Protein AF-A0A433QEB7-F1 (afdb_monomer)

Structure (mmCIF, N/CA/C/O backbone):
data_AF-A0A433QEB7-F1
#
_entry.id   AF-A0A433QEB7-F1
#
loop_
_atom_site.group_PDB
_atom_site.id
_atom_site.type_symbol
_atom_site.label_atom_id
_atom_site.label_alt_id
_atom_site.label_comp_id
_atom_site.label_asym_id
_atom_site.label_entity_id
_atom_site.label_seq_id
_atom_site.pdbx_PDB_ins_code
_atom_site.Cartn_x
_atom_site.Cartn_y
_atom_site.Cartn_z
_atom_site.occupancy
_atom_site.B_iso_or_equiv
_atom_site.auth_seq_id
_atom_site.auth_comp_id
_atom_site.auth_asym_id
_atom_site.auth_atom_id
_atom_site.pdbx_PDB_model_num
ATOM 1 N N . MET A 1 1 ? 27.725 -15.183 -40.752 1.00 48.72 1 MET A N 1
ATOM 2 C CA . MET A 1 1 ? 26.331 -15.262 -40.266 1.00 48.72 1 MET A CA 1
ATOM 3 C C . MET A 1 1 ? 26.237 -14.478 -38.965 1.00 48.72 1 MET A C 1
ATOM 5 O O . MET A 1 1 ? 26.532 -15.017 -37.913 1.00 48.72 1 MET A O 1
ATOM 9 N N . GLY A 1 2 ? 25.958 -13.179 -39.038 1.00 61.53 2 GLY A N 1
ATOM 10 C CA . GLY A 1 2 ? 25.916 -12.298 -37.867 1.00 61.53 2 GLY A CA 1
ATOM 11 C C . GLY A 1 2 ? 24.686 -11.410 -37.949 1.00 61.53 2 GLY A C 1
ATOM 12 O O . GLY A 1 2 ? 24.800 -10.236 -38.276 1.00 61.53 2 GLY A O 1
ATOM 13 N N . GLY A 1 3 ? 23.509 -12.002 -37.757 1.00 63.38 3 GLY A N 1
ATOM 14 C CA . GLY A 1 3 ? 22.220 -11.318 -37.839 1.00 63.38 3 GLY A CA 1
ATOM 15 C C . GLY A 1 3 ? 21.529 -11.314 -36.484 1.00 63.38 3 GLY A C 1
ATOM 16 O O . GLY A 1 3 ? 20.644 -12.125 -36.252 1.00 63.38 3 GLY A O 1
ATOM 17 N N . GLY A 1 4 ? 21.965 -10.439 -35.577 1.00 80.25 4 GLY A N 1
ATOM 18 C CA . GLY A 1 4 ? 21.180 -10.109 -34.386 1.00 80.25 4 GLY A CA 1
ATOM 19 C C . GLY A 1 4 ? 20.083 -9.108 -34.747 1.00 80.25 4 GLY A C 1
ATOM 20 O O . GLY A 1 4 ? 20.307 -8.247 -35.600 1.00 80.25 4 GLY A O 1
ATOM 21 N N . ASP A 1 5 ? 18.919 -9.212 -34.104 1.00 84.88 5 ASP A N 1
ATOM 22 C CA . ASP A 1 5 ? 17.790 -8.307 -34.338 1.00 84.88 5 ASP A CA 1
ATOM 23 C C . ASP A 1 5 ? 18.215 -6.838 -34.139 1.00 84.88 5 ASP A C 1
ATOM 25 O O . ASP A 1 5 ? 18.692 -6.427 -33.076 1.00 84.88 5 ASP A O 1
ATOM 29 N N . LEU A 1 6 ? 18.067 -6.042 -35.201 1.00 87.88 6 LEU A N 1
ATOM 30 C CA . LEU A 1 6 ? 18.428 -4.626 -35.233 1.00 87.88 6 LEU A CA 1
ATOM 31 C C . LEU A 1 6 ? 17.629 -3.815 -34.205 1.00 87.88 6 LEU A C 1
ATOM 33 O O . LEU A 1 6 ? 18.115 -2.789 -33.718 1.00 87.88 6 LEU A O 1
ATOM 37 N N . ASN A 1 7 ? 16.430 -4.278 -33.852 1.00 89.06 7 ASN A N 1
ATOM 38 C CA . ASN A 1 7 ? 15.561 -3.597 -32.906 1.00 89.06 7 ASN A CA 1
ATOM 39 C C . ASN A 1 7 ? 16.121 -3.616 -31.480 1.00 89.06 7 ASN A C 1
ATOM 41 O O . ASN A 1 7 ? 15.960 -2.633 -30.764 1.00 89.06 7 ASN A O 1
ATOM 45 N N . LEU A 1 8 ? 16.897 -4.634 -31.093 1.00 88.88 8 LEU A N 1
ATOM 46 C CA . LEU A 1 8 ? 17.576 -4.688 -29.786 1.00 88.88 8 LEU A CA 1
ATOM 47 C C . LEU A 1 8 ? 18.609 -3.567 -29.588 1.00 88.88 8 LEU A C 1
ATOM 49 O O . LEU A 1 8 ? 18.997 -3.266 -28.462 1.00 88.88 8 LEU A O 1
ATOM 53 N N . LYS A 1 9 ? 19.052 -2.916 -30.671 1.00 89.31 9 LYS A N 1
ATOM 54 C CA . LYS A 1 9 ? 19.929 -1.736 -30.602 1.00 89.31 9 LYS A CA 1
ATOM 55 C C . LYS A 1 9 ? 19.150 -0.434 -30.400 1.00 89.31 9 LYS A C 1
ATOM 57 O O . LYS A 1 9 ? 19.758 0.619 -30.214 1.00 89.31 9 LYS A O 1
ATOM 62 N N . LYS A 1 10 ? 17.818 -0.467 -30.479 1.00 93.81 10 LYS A N 1
ATOM 63 C CA . LYS A 1 10 ? 16.961 0.705 -30.304 1.00 93.81 10 LYS A CA 1
ATOM 64 C C . LYS A 1 10 ? 16.619 0.879 -28.828 1.00 93.81 10 LYS A C 1
ATOM 66 O O . LYS A 1 10 ? 16.221 -0.055 -28.137 1.00 93.81 10 LYS A O 1
ATOM 71 N N . SER A 1 11 ? 16.747 2.112 -28.348 1.00 91.19 11 SER A N 1
ATOM 72 C CA . SER A 1 11 ? 16.507 2.479 -26.948 1.00 91.19 11 SER A CA 1
ATOM 73 C C . SER A 1 11 ? 15.058 2.287 -26.500 1.00 91.19 11 SER A C 1
ATOM 75 O O . SER A 1 11 ? 14.814 2.107 -25.312 1.00 91.19 11 SER A O 1
ATOM 77 N N . TRP A 1 12 ? 14.104 2.308 -27.429 1.00 93.94 12 TRP A N 1
ATOM 78 C CA . TRP A 1 12 ? 12.679 2.126 -27.155 1.00 93.94 12 TRP A CA 1
ATOM 79 C C . TRP A 1 12 ? 12.238 0.656 -27.150 1.00 93.94 12 TRP A C 1
ATOM 81 O O . TRP A 1 12 ? 11.125 0.367 -26.723 1.00 93.94 12 TRP A O 1
ATOM 91 N N . HIS A 1 13 ? 13.072 -0.283 -27.615 1.00 95.00 13 HIS A N 1
ATOM 92 C CA . HIS A 1 13 ? 12.650 -1.675 -27.760 1.00 95.00 13 HIS A CA 1
ATOM 93 C C . HIS A 1 13 ? 12.437 -2.335 -26.384 1.00 95.00 13 HIS A C 1
ATOM 95 O O . HIS A 1 13 ? 13.345 -2.298 -25.547 1.00 95.00 13 HIS A O 1
ATOM 101 N N . PRO A 1 14 ? 11.274 -2.958 -26.116 1.00 93.25 14 PRO A N 1
ATOM 102 C CA . PRO A 1 14 ? 10.948 -3.489 -24.789 1.00 93.25 14 PRO A CA 1
ATOM 103 C C . PRO A 1 14 ? 11.828 -4.683 -24.403 1.00 93.25 14 PRO A C 1
ATOM 105 O O . PRO A 1 14 ? 12.112 -4.891 -23.229 1.00 93.25 14 PRO A O 1
ATOM 108 N N . GLY A 1 15 ? 12.325 -5.431 -25.393 1.00 92.75 15 GLY A N 1
ATOM 109 C CA . GLY A 1 15 ? 13.222 -6.570 -25.186 1.00 92.75 15 GLY A CA 1
ATOM 110 C C . GLY A 1 15 ? 14.646 -6.202 -24.751 1.00 92.75 15 GLY A C 1
ATOM 111 O O . GLY A 1 15 ? 15.436 -7.089 -24.452 1.00 92.75 15 GLY A O 1
ATOM 112 N N . THR A 1 16 ? 15.006 -4.917 -24.727 1.00 93.62 16 THR A N 1
ATOM 113 C CA . THR A 1 16 ? 16.331 -4.485 -24.266 1.00 93.62 16 THR A CA 1
ATOM 114 C C . THR A 1 16 ? 16.421 -4.616 -22.745 1.00 93.62 16 THR A C 1
ATOM 116 O O . THR A 1 16 ? 15.543 -4.119 -22.042 1.00 93.62 16 THR A O 1
ATOM 119 N N . PHE A 1 17 ? 17.515 -5.185 -22.217 1.00 94.00 17 PHE A N 1
ATOM 120 C CA . PHE A 1 17 ? 17.732 -5.372 -20.768 1.00 94.00 17 PHE A CA 1
ATOM 121 C C . PHE A 1 17 ? 17.443 -4.116 -19.932 1.00 94.00 17 PHE A C 1
ATOM 123 O O . PHE A 1 17 ? 16.795 -4.197 -18.897 1.00 94.00 17 PHE A O 1
ATOM 130 N N . ARG A 1 18 ? 17.847 -2.933 -20.415 1.00 94.44 18 ARG A N 1
ATOM 131 C CA . ARG A 1 18 ? 17.589 -1.646 -19.740 1.00 94.44 18 ARG A CA 1
ATOM 132 C C . ARG A 1 18 ? 16.098 -1.342 -19.571 1.00 94.44 18 ARG A C 1
ATOM 134 O O . ARG A 1 18 ? 15.719 -0.704 -18.596 1.00 94.44 18 ARG A O 1
ATOM 141 N N . ASN A 1 19 ? 15.266 -1.737 -20.531 1.00 95.81 19 ASN A N 1
ATOM 142 C CA . ASN A 1 19 ? 13.827 -1.495 -20.481 1.00 95.81 19 ASN A CA 1
ATOM 143 C C . ASN A 1 19 ? 13.121 -2.567 -19.654 1.00 95.81 19 ASN A C 1
ATOM 145 O O . ASN A 1 19 ? 12.266 -2.216 -18.850 1.00 95.81 19 ASN A O 1
ATOM 149 N N . GLN A 1 20 ? 13.549 -3.827 -19.755 1.00 96.81 20 GLN A N 1
ATOM 150 C CA . GLN A 1 20 ? 13.084 -4.892 -18.861 1.00 96.81 20 GLN A CA 1
ATOM 151 C C . GLN A 1 20 ? 13.379 -4.561 -17.394 1.00 96.81 20 GLN A C 1
ATOM 153 O O . GLN A 1 20 ? 12.509 -4.702 -16.545 1.00 96.81 20 GLN A O 1
ATOM 158 N N . GLU A 1 21 ? 14.570 -4.035 -17.094 1.00 97.00 21 GLU A N 1
ATOM 159 C CA . GLU A 1 21 ? 14.932 -3.606 -15.741 1.00 97.00 21 GLU A CA 1
ATOM 160 C C . GLU A 1 21 ? 14.043 -2.454 -15.243 1.00 97.00 21 GLU A C 1
ATOM 162 O O . GLU A 1 21 ? 13.634 -2.447 -14.083 1.00 97.00 21 GLU A O 1
ATOM 167 N N . LYS A 1 22 ? 13.717 -1.481 -16.106 1.00 96.75 22 LYS A N 1
ATOM 168 C CA . LYS A 1 22 ? 12.781 -0.399 -15.760 1.00 96.75 22 LYS A CA 1
ATOM 169 C C . LYS A 1 22 ? 11.391 -0.942 -15.447 1.00 96.75 22 LYS A C 1
ATOM 171 O O . LYS A 1 22 ? 10.845 -0.589 -14.409 1.00 96.75 22 LYS A O 1
ATOM 176 N N . VAL A 1 23 ? 10.855 -1.800 -16.315 1.00 97.56 23 VAL A N 1
ATOM 177 C CA . VAL A 1 23 ? 9.544 -2.434 -16.119 1.00 97.56 23 VAL A CA 1
ATOM 178 C C . VAL A 1 23 ? 9.533 -3.212 -14.807 1.00 97.56 23 VAL A C 1
ATOM 180 O O . VAL A 1 23 ? 8.683 -2.959 -13.966 1.00 97.56 23 VAL A O 1
ATOM 183 N N . TRP A 1 24 ? 10.548 -4.041 -14.563 1.00 97.19 24 TRP A N 1
ATOM 184 C CA . TRP A 1 24 ? 10.662 -4.818 -13.330 1.00 97.19 24 TRP A CA 1
ATOM 185 C C . TRP A 1 24 ? 10.712 -3.947 -12.067 1.00 97.19 24 TRP A C 1
ATOM 187 O O . TRP A 1 24 ? 10.099 -4.280 -11.053 1.00 97.19 24 TRP A O 1
ATOM 197 N N . LYS A 1 25 ? 11.427 -2.814 -12.103 1.00 98.25 25 LYS A N 1
ATOM 198 C CA . LYS A 1 25 ? 11.464 -1.869 -10.975 1.00 98.25 25 LYS A CA 1
ATOM 199 C C . LYS A 1 25 ? 10.095 -1.254 -10.705 1.00 98.25 25 LYS A C 1
ATOM 201 O O . LYS A 1 25 ? 9.720 -1.137 -9.542 1.00 98.25 25 LYS A O 1
ATOM 206 N N . GLU A 1 26 ? 9.368 -0.861 -11.745 1.00 97.94 26 GLU A N 1
ATOM 207 C CA . GLU A 1 26 ? 8.028 -0.286 -11.597 1.00 97.94 26 GLU A CA 1
ATOM 208 C C . GLU A 1 26 ? 7.005 -1.336 -11.141 1.00 97.94 26 GLU A C 1
ATOM 210 O O . GLU A 1 26 ? 6.251 -1.078 -10.207 1.00 97.94 26 GLU A O 1
ATOM 215 N N . GLU A 1 27 ? 7.048 -2.555 -11.683 1.00 97.56 27 GLU A N 1
ATOM 216 C CA . GLU A 1 27 ? 6.214 -3.676 -11.226 1.00 97.56 27 GLU A CA 1
ATOM 217 C C . GLU A 1 27 ? 6.466 -4.010 -9.753 1.00 97.56 27 GLU A C 1
ATOM 219 O O . GLU A 1 27 ? 5.527 -4.233 -8.988 1.00 97.56 27 GLU A O 1
ATOM 224 N N . ARG A 1 28 ? 7.732 -3.993 -9.313 1.00 98.00 28 ARG A N 1
ATOM 225 C CA . ARG A 1 28 ? 8.063 -4.192 -7.897 1.00 98.00 28 ARG A CA 1
ATOM 226 C C . ARG A 1 28 ? 7.508 -3.093 -7.002 1.00 98.00 28 ARG A C 1
ATOM 228 O O . ARG A 1 28 ? 6.976 -3.415 -5.942 1.00 98.00 28 ARG A O 1
ATOM 235 N N . LYS A 1 29 ? 7.627 -1.825 -7.402 1.00 98.19 29 LYS A N 1
ATOM 236 C CA . LYS A 1 29 ? 7.053 -0.705 -6.642 1.00 98.19 29 LYS A CA 1
ATOM 237 C C . LYS A 1 29 ? 5.535 -0.831 -6.550 1.00 98.19 29 LYS A C 1
ATOM 239 O O . LYS A 1 29 ? 4.999 -0.741 -5.450 1.00 98.19 29 LYS A O 1
ATOM 244 N N . ALA A 1 30 ? 4.866 -1.123 -7.665 1.00 98.12 30 ALA A N 1
ATOM 245 C CA . ALA A 1 30 ? 3.422 -1.326 -7.699 1.00 98.12 30 ALA A CA 1
ATOM 246 C C . ALA A 1 30 ? 2.993 -2.471 -6.764 1.00 98.12 30 ALA A C 1
ATOM 248 O O . ALA A 1 30 ? 2.098 -2.295 -5.943 1.00 98.12 30 ALA A O 1
ATOM 249 N N . ALA A 1 31 ? 3.697 -3.606 -6.790 1.00 98.00 31 ALA A N 1
ATOM 250 C CA . ALA A 1 31 ? 3.415 -4.726 -5.893 1.00 98.00 31 ALA A CA 1
ATOM 251 C C . ALA A 1 31 ? 3.627 -4.377 -4.404 1.00 98.00 31 ALA A C 1
ATOM 253 O O . ALA A 1 31 ? 2.916 -4.880 -3.532 1.00 98.00 31 ALA A O 1
ATOM 254 N N . GLU A 1 32 ? 4.610 -3.534 -4.077 1.00 97.88 32 GLU A N 1
ATOM 255 C CA . GLU A 1 32 ? 4.818 -3.040 -2.709 1.00 97.88 32 GLU A CA 1
ATOM 256 C C . GLU A 1 32 ? 3.708 -2.075 -2.266 1.00 97.88 32 GLU A C 1
ATOM 258 O O . GLU A 1 32 ? 3.263 -2.135 -1.116 1.00 97.88 32 GLU A O 1
ATOM 263 N N . GLU A 1 33 ? 3.230 -1.210 -3.159 1.00 97.69 33 GLU A N 1
ATOM 264 C CA . GLU A 1 33 ? 2.099 -0.315 -2.902 1.00 97.69 33 GLU A CA 1
ATOM 265 C C . GLU A 1 33 ? 0.794 -1.090 -2.709 1.00 97.69 33 GLU A C 1
ATOM 267 O O . GLU A 1 33 ? 0.088 -0.866 -1.723 1.00 97.69 33 GLU A O 1
ATOM 272 N N . GLU A 1 34 ? 0.511 -2.064 -3.574 1.00 98.00 34 GLU A N 1
ATOM 273 C CA . GLU A 1 34 ? -0.653 -2.943 -3.451 1.00 98.00 34 GLU A CA 1
ATOM 274 C C . GLU A 1 34 ? -0.659 -3.695 -2.119 1.00 98.00 34 GLU A C 1
ATOM 276 O O . GLU A 1 34 ? -1.694 -3.753 -1.454 1.00 98.00 34 GLU 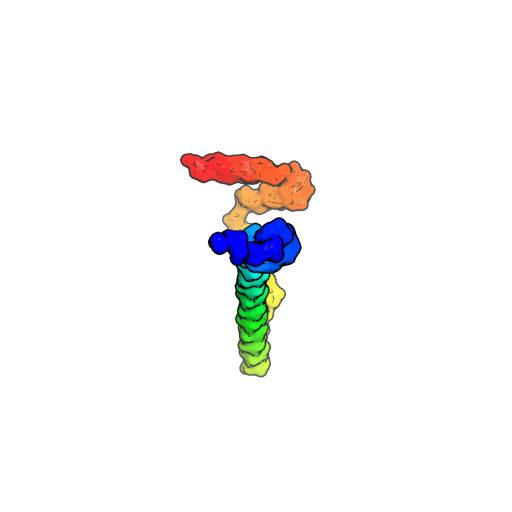A O 1
ATOM 281 N N . LYS A 1 35 ? 0.495 -4.205 -1.670 1.00 98.00 35 LYS A N 1
ATOM 282 C CA . LYS A 1 35 ? 0.623 -4.851 -0.354 1.00 98.00 35 LYS A CA 1
ATOM 283 C C . LYS A 1 35 ? 0.290 -3.901 0.794 1.00 98.00 35 LYS A C 1
ATOM 285 O O . LYS A 1 35 ? -0.452 -4.281 1.698 1.00 98.00 35 LYS A O 1
ATOM 290 N N . LYS A 1 36 ? 0.792 -2.662 0.756 1.00 97.69 36 LYS A N 1
ATOM 291 C CA . LYS A 1 36 ? 0.488 -1.643 1.779 1.00 97.69 36 LYS A CA 1
ATOM 292 C C . LYS A 1 36 ? -0.999 -1.289 1.794 1.00 97.69 36 LYS A C 1
ATOM 294 O O . LYS A 1 36 ? -1.587 -1.136 2.862 1.00 97.69 36 LYS A O 1
ATOM 299 N N . ILE A 1 37 ? -1.619 -1.174 0.621 1.00 97.88 37 ILE A N 1
ATOM 300 C CA . ILE A 1 37 ? -3.055 -0.905 0.494 1.00 97.88 37 ILE A CA 1
ATOM 301 C C . ILE A 1 37 ? -3.871 -2.092 1.014 1.00 97.88 37 ILE A C 1
ATOM 303 O O . ILE A 1 37 ? -4.839 -1.890 1.743 1.00 97.88 37 ILE A O 1
ATOM 307 N N . ALA A 1 38 ? -3.481 -3.322 0.678 1.00 97.94 38 ALA A N 1
ATOM 308 C CA . ALA A 1 38 ? -4.144 -4.532 1.150 1.00 97.94 38 ALA A CA 1
ATOM 309 C C . ALA A 1 38 ? -4.092 -4.648 2.679 1.00 97.94 38 ALA A C 1
ATOM 311 O O . ALA A 1 38 ? -5.109 -4.957 3.296 1.00 97.94 38 ALA A O 1
ATOM 312 N N . GLN A 1 39 ? -2.947 -4.328 3.290 1.00 97.44 39 GLN A N 1
ATOM 313 C CA . GLN A 1 39 ? -2.820 -4.277 4.744 1.00 97.44 39 GLN A CA 1
ATOM 314 C C . GLN A 1 39 ? -3.800 -3.264 5.357 1.00 97.44 39 GLN A C 1
ATOM 316 O O . GLN A 1 39 ? -4.589 -3.638 6.217 1.00 97.44 39 GLN A O 1
ATOM 321 N N . LYS A 1 40 ? -3.833 -2.022 4.855 1.00 97.12 40 LYS A N 1
ATOM 322 C CA . LYS A 1 40 ? -4.771 -0.994 5.345 1.00 97.12 40 LYS A CA 1
ATOM 323 C C . LYS A 1 40 ? -6.238 -1.387 5.171 1.00 97.12 40 LYS A C 1
ATOM 325 O O . LYS A 1 40 ? -7.065 -1.099 6.025 1.00 97.12 40 LYS A O 1
ATOM 330 N N . ARG A 1 41 ? -6.580 -2.042 4.058 1.00 96.81 41 ARG A N 1
ATOM 331 C CA . ARG A 1 41 ? -7.939 -2.556 3.829 1.00 96.81 41 ARG A CA 1
ATOM 332 C C . ARG A 1 41 ? -8.317 -3.621 4.854 1.00 96.81 41 ARG A C 1
ATOM 334 O O . ARG A 1 41 ? -9.455 -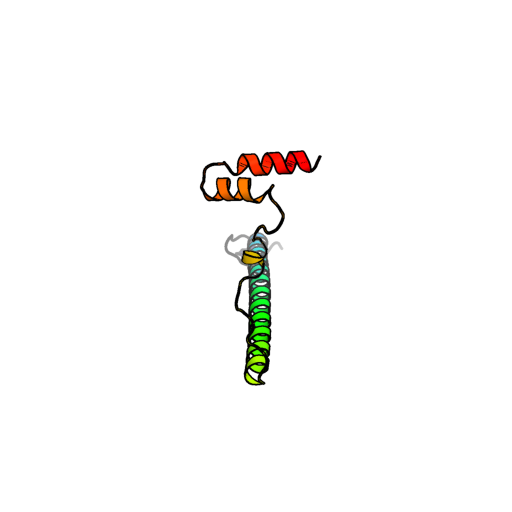3.630 5.300 1.00 96.81 41 ARG A O 1
ATOM 341 N N . LYS A 1 42 ? -7.374 -4.490 5.226 1.00 97.94 42 LYS A N 1
ATOM 342 C CA . LYS A 1 42 ? -7.581 -5.496 6.271 1.00 97.94 42 LYS A CA 1
ATOM 343 C C . LYS A 1 42 ? -7.790 -4.845 7.637 1.00 97.94 42 LYS A C 1
ATOM 345 O O . LYS A 1 42 ? -8.729 -5.219 8.321 1.00 97.94 42 LYS A O 1
ATOM 350 N N . GLU A 1 43 ? -6.978 -3.846 7.983 1.00 96.56 43 GLU A N 1
ATOM 351 C CA . GLU A 1 43 ? -7.117 -3.080 9.232 1.00 96.56 43 GLU A CA 1
ATOM 352 C C . GLU A 1 43 ? -8.503 -2.414 9.326 1.00 96.56 43 GLU A C 1
ATOM 354 O O . GLU A 1 43 ? -9.199 -2.587 10.320 1.00 96.56 43 GLU A O 1
ATOM 359 N N . LEU A 1 44 ? -8.966 -1.753 8.257 1.00 96.81 44 LEU A N 1
ATOM 360 C CA . LEU A 1 44 ? -10.308 -1.151 8.212 1.00 96.81 44 LEU A CA 1
ATOM 361 C C . LEU A 1 44 ? -11.439 -2.182 8.327 1.00 96.81 44 LEU A C 1
ATOM 363 O O . LEU A 1 44 ? -12.471 -1.912 8.937 1.00 96.81 44 LEU A O 1
ATOM 367 N N . GLU A 1 45 ? -11.273 -3.355 7.715 1.00 97.31 45 GLU A N 1
ATOM 368 C CA . GLU A 1 45 ? -12.256 -4.435 7.800 1.00 97.31 45 GLU A CA 1
ATOM 369 C C . GLU A 1 45 ? -12.322 -5.014 9.221 1.00 97.31 45 GLU A C 1
ATOM 371 O O . GLU A 1 45 ? -13.412 -5.243 9.739 1.00 97.31 45 GLU A O 1
ATOM 376 N N . GLU A 1 46 ? -11.174 -5.188 9.879 1.00 96.62 46 GLU A N 1
ATOM 377 C CA . GLU A 1 46 ? -11.095 -5.612 11.280 1.00 96.62 46 GLU A CA 1
ATOM 378 C C . GLU A 1 46 ? -11.745 -4.577 12.212 1.00 96.62 46 GLU A C 1
ATOM 380 O O . GLU A 1 46 ? -12.554 -4.940 13.068 1.00 96.62 46 GLU A O 1
ATOM 385 N N . GLU A 1 47 ? -11.472 -3.284 12.009 1.00 93.38 47 GLU A N 1
ATOM 386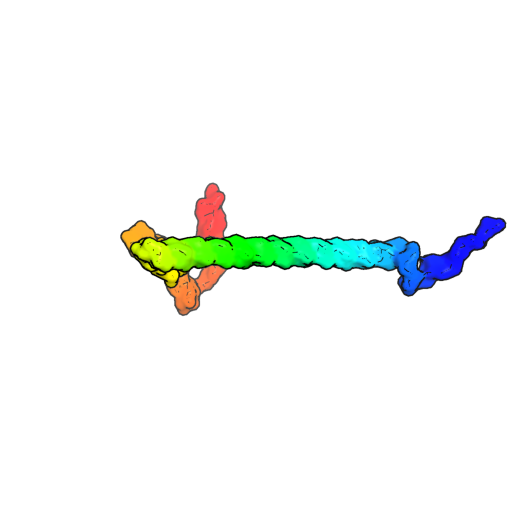 C CA . GLU A 1 47 ? -12.128 -2.196 12.745 1.00 93.38 47 GLU A CA 1
ATOM 387 C C . GLU A 1 47 ? -13.650 -2.220 12.558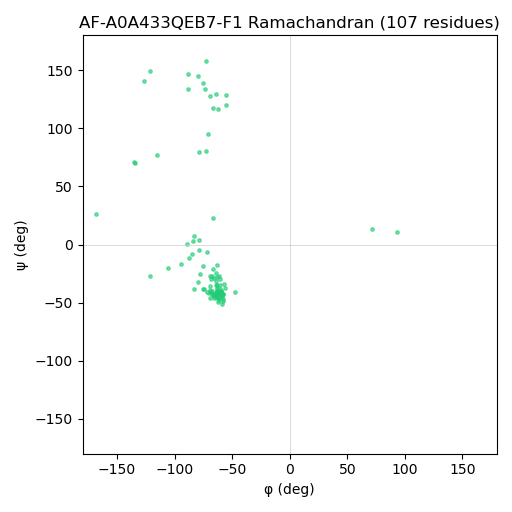 1.00 93.38 47 GLU A C 1
ATOM 389 O O . GLU A 1 47 ? -14.395 -2.112 13.536 1.00 93.38 47 GLU A O 1
ATOM 394 N N . ARG A 1 48 ? -14.126 -2.429 11.325 1.00 95.62 48 ARG A N 1
ATOM 395 C CA . ARG A 1 48 ? -15.557 -2.542 11.019 1.00 95.62 48 ARG A CA 1
ATOM 396 C C . ARG A 1 48 ? -16.202 -3.730 11.729 1.00 95.62 48 ARG A C 1
ATOM 398 O O . ARG A 1 48 ? -17.272 -3.575 12.311 1.00 95.62 48 ARG A O 1
ATOM 405 N N . GLN A 1 49 ? -15.556 -4.895 11.714 1.00 96.19 49 GLN A N 1
ATOM 406 C CA . GLN A 1 49 ? -16.054 -6.094 12.395 1.00 96.19 49 GLN A CA 1
ATOM 407 C C . GLN A 1 49 ? -16.155 -5.883 13.909 1.00 96.19 49 GLN A C 1
ATOM 409 O O . GLN A 1 49 ? -17.144 -6.272 14.529 1.00 96.19 49 GLN A O 1
ATOM 414 N N . ILE A 1 50 ? -15.163 -5.225 14.513 1.00 92.69 50 ILE A N 1
ATOM 415 C CA . ILE A 1 50 ? -15.190 -4.894 15.942 1.00 92.69 50 ILE A CA 1
ATOM 416 C C . ILE A 1 50 ? -16.337 -3.926 16.253 1.00 92.69 50 ILE A C 1
ATOM 418 O O . ILE A 1 50 ? -17.048 -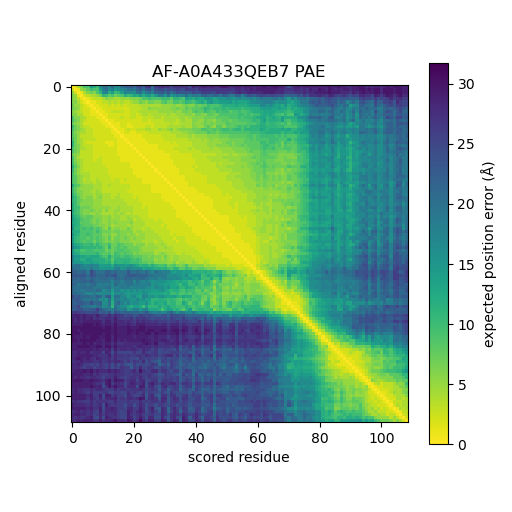4.126 17.238 1.00 92.69 50 ILE A O 1
ATOM 422 N N . GLN A 1 51 ? -16.541 -2.901 15.422 1.00 90.62 51 GLN A N 1
ATOM 423 C CA . GLN A 1 51 ? -17.649 -1.955 15.584 1.00 90.62 51 GLN A CA 1
ATOM 424 C C . GLN A 1 51 ? -19.014 -2.643 15.462 1.00 90.62 51 GLN A C 1
ATOM 426 O O . GLN A 1 51 ? -19.905 -2.380 16.267 1.00 90.62 51 GLN A O 1
ATOM 431 N N . GLU A 1 52 ? -19.180 -3.559 14.508 1.00 93.31 52 GLU A N 1
ATOM 432 C CA . GLU A 1 52 ? -20.418 -4.327 14.344 1.00 93.31 52 GLU A CA 1
ATOM 433 C C . GLU A 1 52 ? -20.708 -5.201 15.573 1.00 93.31 52 GLU A C 1
ATOM 435 O O . GLU A 1 52 ? -21.821 -5.184 16.103 1.00 93.31 52 GLU A O 1
ATOM 440 N N . LEU A 1 53 ? -19.696 -5.901 16.098 1.00 91.56 53 LEU A N 1
ATOM 441 C CA . LEU A 1 53 ? -19.831 -6.684 17.330 1.00 91.56 53 LEU A CA 1
ATOM 442 C C . LEU A 1 53 ? -20.227 -5.811 18.528 1.00 91.56 53 LEU A C 1
ATOM 444 O O . LEU A 1 53 ? -21.073 -6.218 19.325 1.00 91.56 53 LEU A O 1
ATOM 448 N N . GLN A 1 54 ? -19.653 -4.611 18.645 1.00 88.88 54 GLN A N 1
ATOM 449 C CA . GLN A 1 54 ? -20.022 -3.653 19.690 1.00 88.88 54 GLN A CA 1
ATOM 450 C C . GLN A 1 54 ? -21.479 -3.205 19.547 1.00 88.88 54 GLN A C 1
ATOM 452 O O . GLN A 1 54 ? -22.219 -3.242 20.528 1.00 88.88 54 GLN A O 1
ATOM 457 N N . GLN A 1 55 ? -21.930 -2.871 18.335 1.00 90.38 55 GLN A N 1
ATOM 458 C CA . GLN A 1 55 ? -23.329 -2.507 18.091 1.00 90.38 55 GLN A CA 1
ATOM 459 C C . GLN A 1 55 ? -24.294 -3.647 18.442 1.00 90.38 55 GLN A C 1
ATOM 461 O O . GLN A 1 55 ? -25.323 -3.413 19.080 1.00 90.38 55 GLN A O 1
ATOM 466 N N . ILE A 1 56 ? -23.957 -4.892 18.091 1.00 92.12 56 ILE A N 1
ATOM 467 C CA . ILE A 1 56 ? -24.756 -6.070 18.460 1.00 92.12 56 ILE A CA 1
ATOM 468 C C . ILE A 1 56 ? -24.816 -6.220 19.986 1.00 92.12 56 ILE A C 1
ATOM 470 O O . ILE A 1 56 ? -25.898 -6.436 20.542 1.00 92.12 56 ILE A O 1
ATOM 474 N N . GLN A 1 57 ? -23.684 -6.062 20.675 1.00 88.88 57 GLN A N 1
ATOM 475 C CA . GLN A 1 57 ? -23.608 -6.141 22.132 1.00 88.88 57 GLN A CA 1
ATOM 476 C C . GLN A 1 57 ? -24.469 -5.056 22.808 1.00 88.88 57 GLN A C 1
ATOM 478 O O . GLN A 1 57 ? -25.214 -5.358 23.743 1.00 88.88 57 GLN A O 1
ATOM 483 N N . GLU A 1 58 ? -24.421 -3.820 22.306 1.00 88.12 58 GLU A N 1
ATOM 484 C CA . GLU A 1 58 ? -25.251 -2.703 22.775 1.00 88.12 58 GLU A CA 1
ATOM 485 C C . GLU A 1 58 ? -26.743 -2.960 22.537 1.00 88.12 58 GLU A C 1
ATOM 487 O O . GLU A 1 58 ? -27.552 -2.799 23.452 1.00 88.12 58 GLU A O 1
ATOM 492 N N . SER A 1 59 ? -27.115 -3.435 21.344 1.00 87.50 59 SER A N 1
ATOM 493 C CA . SER A 1 59 ? -28.509 -3.767 21.015 1.00 87.50 59 SER A CA 1
ATOM 494 C C . SER A 1 59 ? -29.073 -4.910 21.870 1.00 87.50 59 SER A C 1
ATOM 496 O O . SER A 1 59 ? -30.265 -4.935 22.166 1.00 87.50 59 SER A O 1
ATOM 498 N N . SER A 1 60 ? -28.206 -5.816 22.335 1.00 87.31 60 SER A N 1
ATOM 499 C CA . SER A 1 60 ? -28.558 -6.929 23.225 1.00 87.31 60 SER A CA 1
ATOM 500 C C . SER A 1 60 ? -28.727 -6.502 24.694 1.00 87.31 60 SER A C 1
ATOM 502 O O . SER A 1 60 ? -28.962 -7.346 25.557 1.00 87.31 60 SER A O 1
ATOM 504 N N . GLY A 1 61 ? -28.616 -5.202 24.996 1.00 82.31 61 GLY A N 1
ATOM 505 C CA . GLY A 1 61 ? -28.856 -4.633 26.325 1.00 82.31 61 GLY A CA 1
ATOM 506 C C . GLY A 1 61 ? -27.610 -4.497 27.204 1.00 82.31 61 GLY A C 1
ATOM 507 O O . GLY A 1 61 ? -27.735 -4.213 28.398 1.00 82.31 61 GLY A O 1
ATOM 508 N N . ALA A 1 62 ? -26.406 -4.688 26.654 1.00 78.00 62 ALA A N 1
ATOM 509 C CA . ALA A 1 62 ? -25.177 -4.373 27.375 1.00 78.00 62 ALA A CA 1
ATOM 510 C C . ALA A 1 62 ? -24.968 -2.853 27.489 1.00 78.00 62 ALA A C 1
ATOM 512 O O . ALA A 1 62 ? -25.499 -2.063 26.709 1.00 78.00 62 ALA A O 1
ATOM 513 N N . ARG A 1 63 ? -24.167 -2.423 28.472 1.00 79.12 63 ARG A N 1
ATOM 514 C CA . ARG A 1 63 ? -23.820 -1.003 28.638 1.00 79.12 63 ARG A CA 1
ATOM 515 C C . ARG A 1 63 ? -23.012 -0.513 27.432 1.00 79.12 63 ARG A C 1
ATOM 517 O O . ARG A 1 63 ? -22.000 -1.123 27.097 1.00 79.12 63 ARG A O 1
ATOM 524 N N . LYS A 1 64 ? -23.439 0.614 26.855 1.00 77.50 64 LYS A N 1
ATOM 525 C CA . LYS A 1 64 ? -22.732 1.332 25.788 1.00 77.50 64 LYS A CA 1
ATOM 526 C C . LYS A 1 64 ? -21.303 1.665 26.217 1.00 77.50 64 LYS A C 1
ATOM 528 O O . LYS A 1 64 ? -21.106 2.222 27.301 1.00 77.50 64 LYS A O 1
ATOM 533 N N . ARG A 1 65 ? -20.315 1.311 25.389 1.00 73.50 65 ARG A N 1
ATOM 534 C CA . ARG A 1 65 ? -18.912 1.663 25.652 1.00 73.50 65 ARG A CA 1
ATOM 535 C C . ARG A 1 65 ? -18.717 3.149 25.340 1.00 73.50 65 ARG A C 1
ATOM 537 O O . ARG A 1 65 ? -19.264 3.662 24.370 1.00 73.50 65 ARG A O 1
ATOM 544 N N . GLU A 1 66 ? -17.955 3.858 26.170 1.00 79.31 66 GLU A N 1
ATOM 545 C CA . GLU A 1 66 ? -17.569 5.241 25.868 1.00 79.31 66 GLU A CA 1
ATOM 546 C C . GLU A 1 66 ? -16.636 5.252 24.646 1.00 79.31 66 GLU A C 1
ATOM 548 O O . GLU A 1 66 ? -15.537 4.697 24.702 1.00 79.31 66 GLU A O 1
ATOM 553 N N . GLU A 1 67 ? -17.055 5.892 23.550 1.00 77.50 67 GLU A N 1
ATOM 554 C CA . GLU 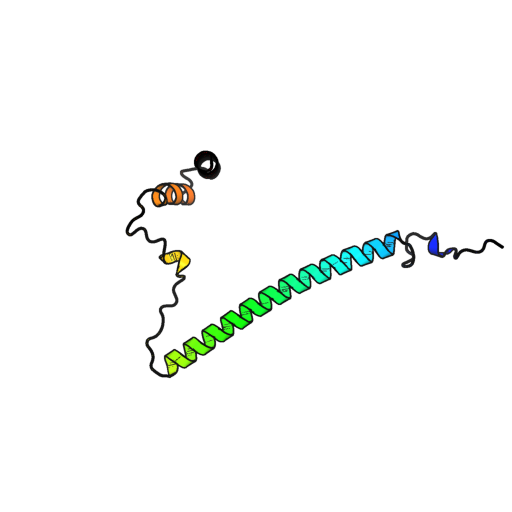A 1 67 ? -16.209 6.147 22.377 1.00 77.50 67 GLU A CA 1
ATOM 555 C C . GLU A 1 67 ? -15.190 7.239 22.706 1.00 77.50 67 GLU A C 1
ATOM 557 O O . GLU A 1 67 ? -15.362 8.421 22.408 1.00 77.50 67 GLU A O 1
ATOM 562 N N . ARG A 1 68 ? -14.117 6.845 23.384 1.00 81.88 68 ARG A N 1
ATOM 563 C CA . ARG A 1 68 ? -12.994 7.722 23.692 1.00 81.88 68 ARG A CA 1
ATOM 564 C C . ARG A 1 68 ? -11.705 7.085 23.220 1.00 81.88 68 ARG A C 1
ATOM 566 O O . ARG A 1 68 ? -11.494 5.881 23.344 1.00 81.88 68 ARG A O 1
ATOM 573 N N . VAL A 1 69 ? -10.829 7.921 22.685 1.00 81.25 69 VAL A N 1
ATOM 574 C CA . VAL A 1 69 ? -9.513 7.502 22.220 1.00 81.25 69 VAL A CA 1
ATOM 575 C C . VAL A 1 69 ? -8.660 7.185 23.447 1.00 81.25 69 VAL A C 1
ATOM 577 O O . VAL A 1 69 ? -8.098 8.081 24.070 1.00 81.25 69 VAL A O 1
ATOM 580 N N . GLU A 1 70 ? -8.603 5.913 23.839 1.00 75.00 70 GLU A N 1
ATOM 581 C CA . GLU A 1 70 ? -7.967 5.505 25.098 1.00 75.00 70 GLU A CA 1
ATOM 582 C C . GLU A 1 70 ? -6.512 5.966 25.188 1.00 75.00 70 GLU A C 1
ATOM 584 O O . GLU A 1 70 ? -6.110 6.438 26.242 1.00 75.00 70 GLU A O 1
ATOM 589 N N . TRP A 1 71 ? -5.745 5.951 24.094 1.00 75.31 71 TRP A N 1
ATOM 590 C CA . TRP A 1 71 ? -4.360 6.439 24.111 1.00 75.31 71 TRP A CA 1
ATOM 591 C C . TRP A 1 71 ? -4.244 7.952 24.371 1.00 75.31 71 TRP A C 1
ATOM 593 O O . TRP A 1 71 ? -3.260 8.390 24.962 1.00 75.31 71 TRP A O 1
ATOM 603 N N . LEU A 1 72 ? -5.250 8.742 23.981 1.00 77.06 72 LEU A N 1
ATOM 604 C CA . LEU A 1 72 ? -5.298 10.188 24.216 1.00 77.06 72 LEU A CA 1
ATOM 605 C C . LEU A 1 72 ? -5.634 10.501 25.681 1.00 77.06 72 LEU A C 1
ATOM 607 O O . LEU A 1 72 ? -5.070 11.422 26.263 1.00 77.06 72 LEU A O 1
ATOM 611 N N . TYR A 1 73 ? -6.530 9.721 26.290 1.00 70.31 73 TYR A N 1
ATOM 612 C CA . TYR A 1 73 ? -6.998 9.942 27.665 1.00 70.31 73 TYR A CA 1
ATOM 613 C C . TYR A 1 73 ? -6.236 9.136 28.724 1.00 70.31 73 TYR A C 1
ATOM 615 O O . TYR A 1 73 ? -6.276 9.486 29.901 1.00 70.31 73 TYR A O 1
ATOM 623 N N . ALA A 1 74 ? -5.495 8.100 28.329 1.00 67.44 74 ALA A N 1
ATOM 624 C CA . ALA A 1 74 ? -4.584 7.373 29.212 1.00 67.44 74 ALA A CA 1
ATOM 625 C C . ALA A 1 74 ? -3.402 8.246 29.666 1.00 67.44 74 ALA A C 1
ATOM 627 O O . ALA A 1 74 ? -2.800 7.966 30.698 1.00 67.44 74 ALA A O 1
ATOM 628 N N . ALA A 1 75 ? -3.096 9.322 28.930 1.00 56.69 75 ALA A N 1
ATOM 629 C CA . ALA A 1 75 ? -2.072 10.304 29.276 1.00 56.69 75 ALA A CA 1
ATOM 630 C C . ALA A 1 75 ? -2.554 11.392 30.256 1.00 56.69 75 ALA A C 1
ATOM 632 O O . ALA A 1 75 ? -1.809 12.335 30.519 1.00 56.69 75 ALA A O 1
ATOM 633 N N . ALA A 1 76 ? -3.768 11.293 30.816 1.00 50.88 76 ALA A N 1
ATOM 634 C CA . ALA A 1 76 ? -4.152 12.148 31.934 1.00 50.88 76 ALA A CA 1
ATOM 635 C C . ALA A 1 76 ? -3.212 11.850 33.125 1.00 50.88 76 ALA A C 1
ATOM 637 O O . ALA A 1 76 ? -3.198 10.719 33.625 1.00 50.88 76 ALA A O 1
ATOM 638 N N . PRO A 1 77 ? -2.401 12.821 33.586 1.00 53.78 77 PRO A N 1
ATOM 639 C CA . PRO A 1 77 ? -1.362 12.590 34.572 1.00 53.78 77 PRO A CA 1
ATOM 640 C C . PRO A 1 77 ? -2.007 12.512 35.949 1.00 53.78 77 PRO A C 1
ATOM 642 O O . PRO A 1 77 ? -1.960 13.455 36.729 1.00 53.78 77 PRO A O 1
ATOM 645 N N . SER A 1 78 ? -2.597 11.369 36.288 1.00 53.66 78 SER A N 1
ATOM 646 C CA . SER A 1 78 ? -2.947 11.129 37.684 1.00 53.66 78 SER A CA 1
ATOM 647 C C . SER A 1 78 ? -1.729 10.709 38.514 1.00 53.66 78 SER A C 1
ATOM 649 O O . SER A 1 78 ? -1.899 10.559 39.721 1.00 53.66 78 SER A O 1
ATOM 651 N N . GLN A 1 79 ? -0.526 10.510 37.930 1.00 51.19 79 GLN A N 1
ATOM 652 C CA . GLN A 1 79 ? 0.674 10.159 38.716 1.00 51.19 79 GLN A CA 1
ATOM 653 C C . GLN A 1 79 ? 2.065 10.217 38.027 1.00 51.19 79 GLN A C 1
ATOM 655 O O . GLN A 1 79 ? 2.986 9.542 38.482 1.00 51.19 79 GLN A O 1
ATOM 660 N N . SER A 1 80 ? 2.300 11.028 36.983 1.00 49.28 80 SER A N 1
ATOM 661 C CA . SER A 1 80 ? 3.648 11.153 36.374 1.00 49.28 80 SER A CA 1
ATOM 662 C C . SER A 1 80 ? 4.072 12.605 36.105 1.00 49.28 80 SER A C 1
ATOM 664 O O . SER A 1 80 ? 4.209 13.045 34.966 1.00 49.28 80 SER A O 1
ATOM 666 N N . ASN A 1 81 ? 4.332 13.345 37.185 1.00 50.84 81 ASN A N 1
ATOM 667 C CA . ASN A 1 81 ? 4.704 14.772 37.228 1.00 50.84 81 ASN A CA 1
ATOM 668 C C . ASN A 1 81 ? 6.078 15.150 36.618 1.00 50.84 81 ASN A C 1
ATOM 670 O O . ASN A 1 81 ? 6.646 16.167 37.007 1.00 50.84 81 ASN A O 1
ATOM 674 N N . LYS A 1 82 ? 6.666 14.362 35.706 1.00 54.31 82 LYS A N 1
ATOM 675 C CA . LYS A 1 82 ? 8.003 14.676 35.152 1.00 54.31 82 LYS A CA 1
ATOM 676 C C . LYS A 1 82 ? 8.069 14.839 33.637 1.00 54.31 82 LYS A C 1
ATOM 678 O O . LYS A 1 82 ? 8.903 15.597 33.180 1.00 54.31 82 LYS A O 1
ATOM 683 N N . THR A 1 83 ? 7.188 14.207 32.867 1.00 56.22 83 THR A N 1
ATOM 684 C CA . THR A 1 83 ? 7.192 14.306 31.392 1.00 56.22 83 THR A CA 1
ATOM 685 C C . THR A 1 83 ? 6.071 15.181 30.833 1.00 56.22 83 THR A C 1
ATOM 687 O O . THR A 1 83 ? 6.191 15.677 29.717 1.00 56.22 83 THR A O 1
ATOM 690 N N . GLY A 1 84 ? 5.000 15.413 31.603 1.00 57.59 84 GLY A N 1
ATOM 691 C CA . GLY A 1 84 ? 3.869 16.243 31.171 1.00 57.59 84 GLY A CA 1
ATOM 692 C C . GLY A 1 84 ? 4.247 17.709 30.964 1.00 57.59 84 GLY A C 1
ATOM 693 O O . GLY A 1 84 ? 3.901 18.286 29.944 1.00 57.59 84 GLY A O 1
ATOM 694 N N . ASN A 1 85 ? 5.045 18.282 31.870 1.00 61.81 85 ASN A N 1
ATOM 695 C CA . ASN A 1 85 ? 5.396 19.704 31.823 1.00 61.81 85 ASN A CA 1
ATOM 696 C C . ASN A 1 85 ? 6.280 20.049 30.607 1.00 61.81 85 ASN A C 1
ATOM 698 O O . ASN A 1 85 ? 6.033 21.029 29.912 1.00 61.81 85 ASN A O 1
ATOM 702 N N . ASP A 1 86 ? 7.269 19.203 30.296 1.00 63.12 86 ASP A N 1
ATOM 703 C CA . ASP A 1 86 ? 8.150 19.403 29.136 1.00 63.12 86 ASP A CA 1
ATOM 704 C C . ASP A 1 86 ? 7.413 19.208 27.804 1.00 63.12 86 ASP A C 1
ATOM 706 O O . ASP A 1 86 ? 7.669 19.926 26.836 1.00 63.12 86 ASP A O 1
ATOM 710 N N . MET A 1 87 ? 6.467 18.266 27.760 1.00 67.38 87 MET A N 1
ATOM 711 C CA . MET A 1 87 ? 5.639 18.024 26.581 1.00 67.38 87 MET A CA 1
ATOM 712 C C . MET A 1 87 ? 4.610 19.144 26.368 1.00 67.38 87 MET A C 1
ATOM 714 O O . MET A 1 87 ? 4.409 19.584 25.238 1.00 67.38 87 MET A O 1
ATOM 718 N N . GLU A 1 88 ? 3.985 19.647 27.434 1.00 70.12 88 GLU A N 1
ATOM 719 C CA . GLU A 1 88 ? 3.053 20.781 27.381 1.00 70.12 88 GLU A CA 1
ATOM 720 C C . GLU A 1 88 ? 3.758 22.076 26.956 1.00 70.12 88 GLU A C 1
ATOM 722 O O . GLU A 1 88 ? 3.257 22.807 26.101 1.00 70.12 88 GLU A O 1
ATOM 727 N N . GLU A 1 89 ? 4.956 22.343 27.480 1.00 72.00 89 GLU A N 1
ATOM 728 C CA . GLU A 1 89 ? 5.782 23.475 27.051 1.00 72.00 89 GLU A CA 1
ATOM 729 C C . GLU A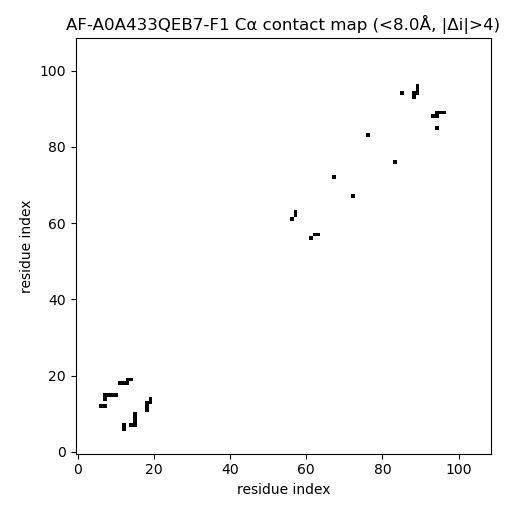 1 89 ? 6.221 23.352 25.588 1.00 72.00 89 GLU A C 1
ATOM 731 O O . GLU A 1 89 ? 6.290 24.359 24.881 1.00 72.00 89 GLU A O 1
ATOM 736 N N . PHE A 1 90 ? 6.475 22.134 25.112 1.00 74.00 90 PHE A N 1
ATOM 737 C CA . PHE A 1 90 ? 6.790 21.864 23.715 1.00 74.00 90 PHE A CA 1
ATOM 738 C C . PHE A 1 90 ? 5.584 22.086 22.784 1.00 74.00 90 PHE A C 1
ATOM 740 O O . PHE A 1 90 ? 5.706 22.783 21.776 1.00 74.00 90 PHE A O 1
ATOM 747 N N . LEU A 1 91 ? 4.399 21.579 23.144 1.00 77.31 91 LEU A N 1
ATOM 748 C CA . LEU A 1 91 ? 3.155 21.786 22.387 1.00 77.31 91 LEU A CA 1
ATOM 749 C C . LEU A 1 91 ? 2.731 23.264 22.346 1.00 77.31 91 LEU A C 1
ATOM 751 O O . LEU A 1 91 ? 2.168 23.719 21.353 1.00 77.31 91 LEU A O 1
ATOM 755 N N . LEU A 1 92 ? 3.047 24.027 23.395 1.00 81.69 92 LEU A N 1
ATOM 756 C CA . LEU A 1 92 ? 2.844 25.478 23.461 1.00 81.69 92 LEU A CA 1
ATOM 757 C C . LEU A 1 92 ? 3.988 26.287 22.820 1.00 81.69 92 LEU A C 1
ATOM 759 O O . LEU A 1 92 ? 3.973 27.518 22.878 1.00 81.69 92 LEU A O 1
ATOM 763 N N . GLY A 1 93 ? 4.985 25.622 22.226 1.00 73.94 93 GLY A N 1
ATOM 764 C CA . GLY A 1 93 ? 6.099 26.252 21.512 1.00 73.94 93 GLY A CA 1
ATOM 765 C C . GLY A 1 93 ? 7.114 26.978 22.401 1.00 73.94 93 GLY A C 1
ATOM 766 O O . GLY A 1 93 ? 7.934 27.742 21.893 1.00 73.94 93 GLY A O 1
ATOM 767 N N . LYS A 1 94 ? 7.078 26.763 23.720 1.00 79.50 94 LYS A N 1
ATOM 768 C CA . LYS A 1 94 ? 8.014 27.359 24.689 1.00 79.50 94 LYS A CA 1
ATOM 769 C C . LYS A 1 94 ? 9.372 26.651 24.705 1.00 79.50 94 LYS A C 1
ATOM 771 O O . LYS A 1 94 ? 10.371 27.283 25.036 1.00 79.50 94 LYS A O 1
ATOM 776 N N . LYS A 1 95 ? 9.418 25.373 24.317 1.00 74.81 95 LYS A N 1
ATOM 777 C CA . LYS A 1 95 ? 10.645 24.572 24.166 1.00 74.81 95 LYS A CA 1
ATOM 778 C C . LYS A 1 95 ? 10.786 24.045 22.740 1.00 74.81 95 LYS A C 1
ATOM 780 O O . LYS A 1 95 ? 9.791 23.804 22.061 1.00 74.81 95 LYS A O 1
ATOM 785 N N . ARG A 1 96 ? 12.026 23.877 22.267 1.00 74.06 96 ARG A N 1
ATOM 786 C CA . ARG A 1 96 ? 12.317 23.312 20.935 1.00 74.06 96 ARG A CA 1
ATOM 787 C C . ARG A 1 96 ? 12.426 21.792 21.007 1.00 74.06 96 ARG A C 1
ATOM 789 O O . ARG A 1 96 ? 12.940 21.255 21.984 1.00 74.06 96 ARG A O 1
ATOM 796 N N . VAL A 1 97 ? 12.015 21.110 19.932 1.00 69.38 97 VAL A N 1
ATOM 797 C CA . VAL A 1 97 ? 12.046 19.634 19.839 1.00 69.38 97 VAL A CA 1
ATOM 798 C C . VAL A 1 97 ? 13.454 19.082 20.065 1.00 69.38 97 VAL A C 1
ATOM 800 O O . VAL A 1 97 ? 13.626 18.005 20.628 1.00 69.38 97 VAL A O 1
ATOM 803 N N . ASP A 1 98 ? 14.464 19.834 19.628 1.00 75.19 98 ASP A N 1
ATOM 804 C CA . ASP A 1 98 ? 15.866 19.419 19.655 1.00 75.19 98 ASP A CA 1
ATOM 805 C C . ASP A 1 98 ? 16.377 19.130 21.075 1.00 75.19 98 ASP A C 1
ATOM 807 O O . ASP A 1 98 ? 17.258 18.290 21.257 1.00 75.19 98 ASP A O 1
ATOM 811 N N . GLU A 1 99 ? 15.833 19.799 22.093 1.00 71.06 99 GLU A N 1
ATOM 812 C CA . GLU A 1 99 ? 16.232 19.600 23.492 1.00 71.06 99 GLU A CA 1
ATOM 813 C C . GLU A 1 99 ? 15.681 18.287 24.062 1.00 71.06 99 GLU A C 1
ATOM 815 O O . GLU A 1 99 ? 16.404 17.569 24.752 1.00 71.06 99 GLU A O 1
ATOM 820 N N . LEU A 1 100 ? 14.449 17.919 23.692 1.00 66.88 100 LEU A N 1
ATOM 821 C CA . LEU A 1 100 ? 13.831 16.637 24.053 1.00 66.88 100 LEU A CA 1
ATOM 822 C C . LEU A 1 100 ? 14.596 15.453 23.448 1.00 66.88 100 LEU A C 1
ATOM 824 O O . LEU A 1 100 ? 14.821 14.443 24.117 1.00 66.88 100 LEU A O 1
ATOM 828 N N . PHE A 1 101 ? 15.043 15.581 22.195 1.00 69.69 101 PHE A N 1
ATOM 829 C CA . PHE A 1 101 ? 15.840 14.539 21.548 1.00 69.69 101 PHE A CA 1
ATOM 830 C C . PHE A 1 101 ? 17.222 14.378 22.185 1.00 69.69 101 PHE A C 1
ATOM 832 O O . PHE A 1 101 ? 17.654 13.245 22.392 1.00 69.69 101 PHE A O 1
ATOM 839 N N . LYS A 1 102 ? 17.891 15.478 22.559 1.00 75.12 102 LYS A N 1
ATOM 840 C CA . LYS A 1 102 ? 19.185 15.422 23.260 1.00 75.12 102 LYS A CA 1
ATOM 841 C C . LYS A 1 102 ? 19.079 14.715 24.610 1.00 75.12 102 LYS A C 1
ATOM 843 O O . LYS A 1 102 ? 19.843 13.787 24.865 1.00 75.12 102 LYS A O 1
ATOM 848 N N . GLN A 1 103 ? 18.087 15.073 25.425 1.00 68.56 103 GLN A N 1
ATOM 849 C CA . GLN A 1 103 ? 17.861 14.425 26.722 1.00 68.56 103 GLN A CA 1
ATOM 850 C C . GLN A 1 103 ? 17.591 12.924 26.576 1.00 68.56 103 GLN A C 1
ATOM 852 O O . GLN A 1 103 ? 18.121 12.119 27.339 1.00 68.56 103 GLN A O 1
ATOM 857 N N . LYS A 1 104 ? 16.820 12.526 25.556 1.00 69.06 104 LYS A N 1
ATOM 858 C CA . LYS A 1 104 ? 16.564 11.110 25.279 1.00 69.06 104 LYS A CA 1
ATOM 859 C C . LYS A 1 104 ? 17.844 10.354 24.901 1.00 69.06 104 LYS A C 1
ATOM 861 O O . LYS A 1 104 ? 18.060 9.257 25.400 1.00 69.06 104 LYS A O 1
ATOM 866 N N . THR A 1 105 ? 18.709 10.9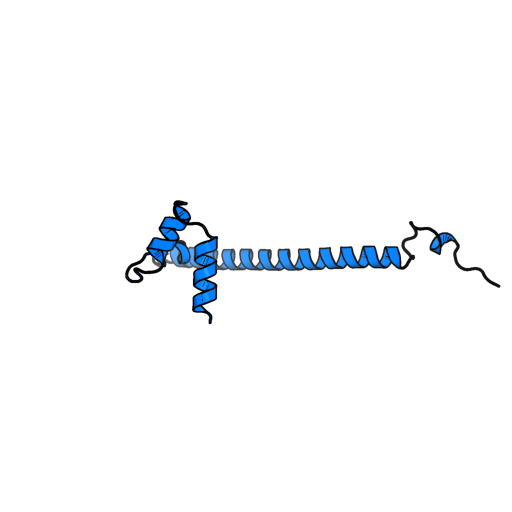48 24.076 1.00 72.62 105 THR A N 1
ATOM 867 C CA . THR A 1 105 ? 19.993 10.328 23.695 1.00 72.62 105 THR A CA 1
ATOM 868 C C . THR A 1 105 ? 21.002 10.240 24.840 1.00 72.62 105 THR A C 1
ATOM 870 O O . THR A 1 105 ? 21.856 9.358 24.832 1.00 72.62 105 THR A O 1
ATOM 873 N N . GLU A 1 106 ? 20.924 11.145 25.816 1.00 68.38 106 GLU A N 1
ATOM 874 C CA . GLU A 1 106 ? 21.774 11.124 27.011 1.00 68.38 106 GLU A CA 1
ATOM 875 C C . GLU A 1 106 ? 21.283 10.111 28.051 1.00 68.38 106 GLU A C 1
ATOM 877 O O . GLU A 1 106 ? 22.105 9.508 28.731 1.00 68.38 106 GLU A O 1
ATOM 882 N N . ALA A 1 107 ? 19.971 9.877 28.140 1.00 65.19 107 ALA A N 1
ATOM 883 C CA . ALA A 1 107 ? 19.377 8.892 29.045 1.00 65.19 107 ALA A CA 1
ATOM 884 C C . ALA A 1 107 ? 19.549 7.427 28.589 1.00 65.19 107 ALA A C 1
ATOM 886 O O . ALA A 1 107 ? 19.381 6.519 29.398 1.00 65.19 107 ALA A O 1
ATOM 887 N N . GLU A 1 108 ? 19.851 7.187 27.308 1.00 58.62 108 GLU A N 1
ATOM 888 C CA . GLU A 1 108 ? 20.102 5.848 26.742 1.00 58.62 108 GLU A CA 1
ATOM 889 C C . GLU A 1 108 ? 21.584 5.405 26.813 1.00 58.62 108 GLU A C 1
ATOM 891 O O . GLU A 1 108 ? 21.906 4.303 26.364 1.00 58.62 108 GLU A O 1
ATOM 896 N N . LYS A 1 109 ? 22.485 6.230 27.369 1.00 50.88 109 LYS A N 1
ATOM 897 C CA . LYS A 1 109 ? 23.888 5.875 27.662 1.00 50.88 109 LYS A CA 1
ATOM 898 C C . LYS A 1 109 ? 24.075 5.447 29.112 1.00 50.88 109 LYS A C 1
ATOM 900 O O . LYS A 1 109 ? 24.903 4.532 29.318 1.00 50.88 109 LYS A O 1
#

Mean predicted aligned error: 13.7 Å

Foldseek 3Di:
DDDDPPCLVPPPRCPPPVNVVVVVVVVVVVVVVVVVVVVVVVVVVVVVVVVVVLVVCVVVPDDRDPPDPCVVVVPPCPDDPPVVVVVVCVVVVVDDPVVVVVVVVVVVD

Sequence (109 aa):
MGGGDLNLKKSWHPGTFRNQEKVWKEERKAAEEEKKIAQKRKELEEERQIQELQQIQESSGARKREERVEWLYAAAPSQSNKTGNDMEEFLLGKKRVDELFKQKTEAEK

pLDDT: mean 81.67, std 15.07, range [48.72, 98.25]

Solvent-accessible surface area (backbone atoms only — not comparable to full-atom values): 6700 Å² total; per-residue (Å²): 141,87,84,73,71,71,57,65,78,38,91,82,35,66,87,23,68,75,44,44,52,49,51,52,52,51,52,50,51,52,54,53,51,51,52,56,50,50,50,53,52,50,53,52,50,52,52,48,52,53,51,51,53,48,52,54,44,37,75,73,71,44,83,77,77,81,93,63,65,57,80,72,59,66,66,59,74,86,83,56,96,74,60,55,64,61,49,51,34,36,78,72,66,77,43,63,72,68,58,59,53,50,53,52,62,60,73,76,109

InterPro domains:
  IPR019339 CBF1-interacting co-repressor CIR, N-terminal domain [PF10197] (11-47)
  IPR019339 CBF1-interacting co-repressor CIR, N-terminal domain [SM01083] (11-47)
 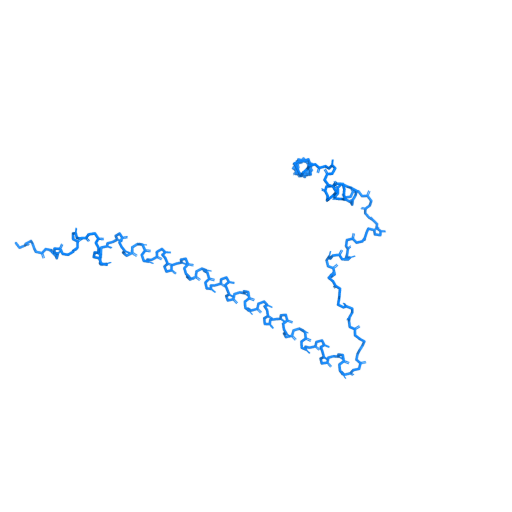 IPR022209 Pre-mRNA splicing factor [PF12542] (65-108)
  IPR051376 Pre-mRNA-splicing factor CWC25 [PTHR16196] (1-107)

Radius of gyration: 28.27 Å; Cα contacts (8 Å, |Δi|>4): 23; chains: 1; bounding box: 55×43×79 Å

Organism: NCBI:txid994334

Secondary structure (DSSP, 8-state):
-----GGGGSTT-TTSHHHHHHHHHHHHHHHHHHHHHHHHHHHHHHHHHHHHHHHHHHHTTPPPPP---HHHHTT--SS-TTTHHHHHHHHTTSS-HHHHHHHHHHHT-